Protein AF-A0AAU6B8N1-F1 (afdb_monomer)

Structure (mmCIF, N/CA/C/O backbone):
data_AF-A0AAU6B8N1-F1
#
_entry.id   AF-A0AAU6B8N1-F1
#
loop_
_atom_site.group_PDB
_atom_site.id
_atom_site.type_symbol
_atom_site.label_atom_id
_atom_site.label_alt_id
_atom_site.label_comp_id
_atom_site.label_asym_id
_atom_site.label_entity_id
_atom_site.label_seq_id
_atom_site.pdbx_PDB_ins_code
_atom_site.Cartn_x
_atom_site.Cartn_y
_atom_site.Cartn_z
_atom_site.occupancy
_atom_site.B_iso_or_equiv
_atom_site.auth_seq_id
_atom_site.auth_comp_id
_atom_site.auth_asym_id
_atom_site.auth_atom_id
_atom_site.pdbx_PDB_model_num
ATOM 1 N N . MET A 1 1 ? -21.929 4.051 17.909 1.00 60.50 1 MET A N 1
ATOM 2 C CA . MET A 1 1 ? -20.604 3.424 17.719 1.00 60.50 1 MET A CA 1
ATOM 3 C C . MET A 1 1 ? -20.004 4.017 16.457 1.00 60.50 1 MET A C 1
ATOM 5 O O . MET A 1 1 ? -20.783 4.243 15.536 1.00 60.50 1 MET A O 1
ATOM 9 N N . PRO A 1 2 ? -18.707 4.354 16.423 1.00 71.06 2 PRO A N 1
ATOM 10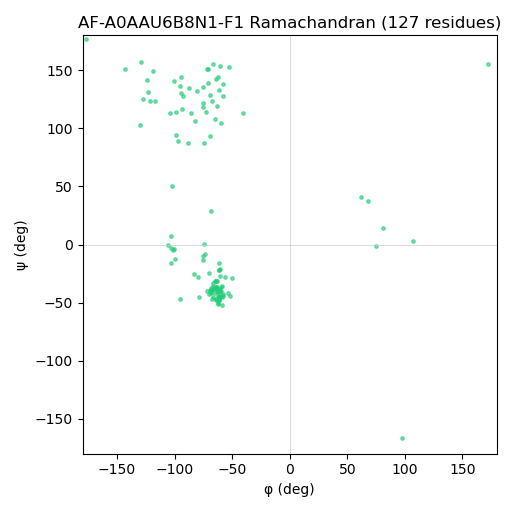 C CA . PRO A 1 2 ? -18.080 4.867 15.209 1.00 71.06 2 PRO A CA 1
ATOM 11 C C . PRO A 1 2 ? -18.133 3.824 14.084 1.00 71.06 2 PRO A C 1
ATOM 13 O O . PRO A 1 2 ? -18.028 2.627 14.347 1.00 71.06 2 PRO A O 1
ATOM 16 N N . ASP A 1 3 ? -18.318 4.285 12.848 1.00 82.25 3 ASP A N 1
ATOM 17 C CA . ASP A 1 3 ? -18.249 3.433 11.661 1.00 82.25 3 ASP A CA 1
ATOM 18 C C . ASP A 1 3 ? -16.781 3.103 11.350 1.00 82.25 3 ASP A C 1
ATOM 20 O O . ASP A 1 3 ? -15.973 4.001 11.116 1.00 82.25 3 ASP A O 1
ATOM 24 N N . LEU A 1 4 ? -16.449 1.812 11.398 1.00 86.75 4 LEU A N 1
ATOM 25 C CA . LEU A 1 4 ? -15.115 1.255 11.135 1.00 86.75 4 LEU A CA 1
ATOM 26 C C . LEU A 1 4 ? -14.992 0.660 9.726 1.00 86.75 4 LEU A C 1
ATOM 28 O O . LEU A 1 4 ? -13.923 0.186 9.340 1.00 86.75 4 LEU A O 1
ATOM 32 N N . THR A 1 5 ? -16.082 0.649 8.957 1.00 88.62 5 THR A N 1
ATOM 33 C CA . THR A 1 5 ? -16.152 0.015 7.636 1.00 88.62 5 THR A CA 1
ATOM 34 C C . THR A 1 5 ? -15.026 0.445 6.683 1.00 88.62 5 THR A C 1
ATOM 36 O O . THR A 1 5 ? -14.445 -0.439 6.045 1.00 88.62 5 THR A O 1
ATOM 39 N N . PRO A 1 6 ? -14.656 1.740 6.562 1.00 89.88 6 PRO A N 1
ATOM 40 C CA . PRO A 1 6 ? -13.590 2.126 5.640 1.00 89.88 6 PRO A CA 1
ATOM 41 C C . PRO A 1 6 ? -12.211 1.621 6.088 1.00 89.88 6 PRO A C 1
ATOM 43 O O . PRO A 1 6 ? -11.445 1.137 5.25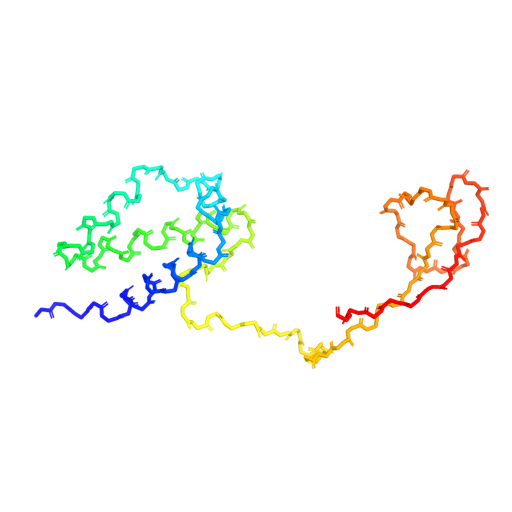5 1.00 89.88 6 PRO A O 1
ATOM 46 N N . GLN A 1 7 ? -11.903 1.653 7.386 1.00 93.00 7 GLN A N 1
ATOM 47 C CA . GLN A 1 7 ? -10.632 1.154 7.914 1.00 93.00 7 GLN A CA 1
ATOM 48 C C . GLN A 1 7 ? -10.533 -0.369 7.793 1.00 93.00 7 GLN A C 1
ATOM 50 O O . GLN A 1 7 ? -9.502 -0.885 7.377 1.00 93.00 7 GLN A O 1
ATOM 55 N N . LEU A 1 8 ? -11.612 -1.101 8.088 1.00 92.44 8 LEU A N 1
ATOM 56 C CA . LEU A 1 8 ? -11.630 -2.561 7.957 1.00 92.44 8 LEU A CA 1
ATOM 57 C C . LEU A 1 8 ? -11.454 -3.018 6.506 1.00 92.44 8 LEU A C 1
ATOM 59 O O . LEU A 1 8 ? -10.840 -4.054 6.261 1.00 92.44 8 LEU A O 1
ATOM 63 N N . ARG A 1 9 ? -11.931 -2.230 5.534 1.00 94.00 9 ARG A N 1
ATOM 64 C CA . ARG A 1 9 ? -11.666 -2.496 4.117 1.00 94.00 9 ARG A CA 1
ATOM 65 C C . ARG A 1 9 ? -10.171 -2.390 3.796 1.00 94.00 9 ARG A C 1
ATOM 67 O O . ARG A 1 9 ? -9.640 -3.298 3.167 1.00 94.00 9 ARG A O 1
ATOM 74 N N . ARG A 1 10 ? -9.499 -1.332 4.266 1.00 95.38 10 ARG A N 1
ATOM 75 C CA . ARG A 1 10 ? -8.042 -1.145 4.113 1.00 95.38 10 ARG A CA 1
ATOM 76 C C . ARG A 1 10 ? -7.246 -2.267 4.783 1.00 95.38 10 ARG A C 1
ATOM 78 O O . ARG A 1 10 ? -6.328 -2.814 4.183 1.00 95.38 10 ARG A O 1
ATOM 85 N N . VAL A 1 11 ? -7.649 -2.672 5.991 1.00 95.75 11 VAL A N 1
ATOM 86 C CA . VAL A 1 11 ? -7.063 -3.830 6.690 1.00 95.75 11 VAL A CA 1
ATOM 87 C C . VAL A 1 11 ? -7.193 -5.099 5.849 1.00 95.75 11 VAL A C 1
ATOM 89 O O . VAL A 1 11 ? -6.225 -5.839 5.723 1.00 95.75 11 VAL A O 1
ATOM 92 N N . GLY A 1 12 ? -8.356 -5.341 5.237 1.00 94.38 12 GLY A N 1
ATOM 93 C CA . GLY A 1 12 ? -8.556 -6.493 4.358 1.00 94.38 12 GLY A CA 1
ATOM 94 C C . GLY A 1 12 ? -7.582 -6.525 3.175 1.00 94.38 12 GLY A C 1
ATOM 95 O O . GLY A 1 12 ? -7.019 -7.577 2.883 1.00 94.38 12 GLY A O 1
ATOM 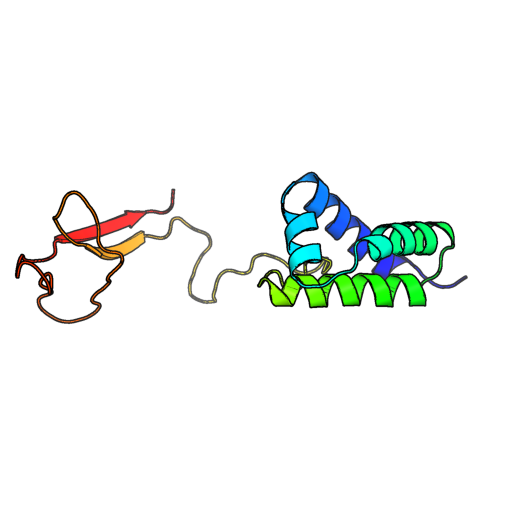96 N N . VAL A 1 13 ? -7.339 -5.375 2.539 1.00 94.38 13 VAL A N 1
ATOM 97 C CA . VAL A 1 13 ? -6.368 -5.241 1.435 1.00 94.38 13 VAL A CA 1
ATOM 98 C C . VAL A 1 13 ? -4.950 -5.524 1.918 1.00 94.38 13 VAL A C 1
ATOM 100 O O . VAL A 1 13 ? -4.251 -6.335 1.316 1.00 94.38 13 VAL A O 1
ATOM 103 N N . LEU A 1 14 ? -4.554 -4.923 3.042 1.00 95.06 14 LEU A N 1
ATOM 104 C CA . LEU A 1 14 ? -3.245 -5.148 3.650 1.00 95.06 14 LEU A CA 1
ATOM 105 C C . LEU A 1 14 ? -3.027 -6.629 3.994 1.00 95.06 14 LEU A C 1
ATOM 107 O O . LEU A 1 14 ? -1.974 -7.181 3.690 1.00 95.06 14 LEU A O 1
ATOM 111 N N . CYS A 1 15 ? -4.023 -7.292 4.590 1.00 95.50 15 CYS A N 1
ATOM 112 C CA . CYS A 1 15 ? -3.952 -8.719 4.904 1.00 95.50 15 CYS A CA 1
ATOM 113 C C . CYS A 1 15 ? -3.780 -9.577 3.646 1.00 95.50 15 CYS A C 1
ATOM 115 O O . CYS A 1 15 ? -2.928 -10.460 3.642 1.00 95.50 15 CYS A O 1
ATOM 117 N N . ALA A 1 16 ? -4.540 -9.299 2.582 1.00 92.56 16 ALA A N 1
ATOM 118 C CA . ALA A 1 16 ? -4.399 -10.009 1.312 1.00 92.56 16 ALA A CA 1
ATOM 119 C C . ALA A 1 16 ? -3.006 -9.800 0.692 1.00 92.56 16 ALA A C 1
ATOM 121 O O . ALA A 1 16 ? -2.393 -10.755 0.217 1.00 92.56 16 ALA A O 1
ATOM 122 N N . GLY A 1 17 ? -2.477 -8.572 0.751 1.00 91.88 17 GLY A N 1
ATOM 123 C CA . GLY A 1 17 ? -1.120 -8.253 0.308 1.00 91.88 17 GLY A CA 1
ATOM 124 C C . GLY A 1 17 ? -0.067 -9.068 1.058 1.00 91.88 17 GLY A C 1
ATOM 125 O O . GLY A 1 17 ? 0.728 -9.761 0.429 1.00 91.88 17 GLY A O 1
ATOM 126 N N . LEU A 1 18 ? -0.122 -9.053 2.394 1.00 93.81 18 LEU A N 1
ATOM 127 C CA . LEU A 1 18 ? 0.810 -9.783 3.264 1.00 93.81 18 LEU A CA 1
ATOM 128 C C . LEU A 1 18 ? 0.728 -11.308 3.095 1.00 93.81 18 LEU A C 1
ATOM 130 O O . LEU A 1 18 ? 1.728 -11.995 3.284 1.00 93.81 18 LEU A O 1
ATOM 134 N N . GLU A 1 19 ? -0.447 -11.846 2.764 1.00 93.19 19 GLU A N 1
ATOM 135 C CA . GLU A 1 19 ? -0.619 -13.269 2.452 1.00 93.19 19 GLU A CA 1
ATOM 136 C C . GLU A 1 19 ? -0.004 -13.631 1.091 1.00 93.19 19 GLU A C 1
ATOM 138 O O . GLU A 1 19 ? 0.616 -14.685 0.950 1.00 93.19 19 GLU A O 1
ATOM 143 N N . SER A 1 20 ? -0.160 -12.757 0.093 1.00 89.69 20 SER A N 1
ATOM 144 C CA . SER A 1 20 ? 0.311 -12.997 -1.277 1.00 89.69 20 SER A CA 1
ATOM 145 C C . SER A 1 20 ? 1.807 -12.746 -1.487 1.00 89.69 20 SER A C 1
ATOM 147 O O . SER A 1 20 ? 2.409 -13.370 -2.361 1.00 89.69 20 SER A O 1
ATOM 149 N N . ASP A 1 21 ? 2.405 -11.857 -0.691 1.00 91.12 21 ASP A N 1
ATOM 150 C CA . ASP A 1 21 ? 3.799 -11.441 -0.813 1.00 91.12 21 ASP A CA 1
ATOM 151 C C . ASP A 1 21 ? 4.522 -11.517 0.546 1.00 91.12 21 ASP A C 1
ATOM 153 O O . ASP A 1 21 ? 4.384 -10.622 1.388 1.00 91.12 21 ASP A O 1
ATOM 157 N N . PRO A 1 22 ? 5.351 -12.558 0.760 1.00 86.38 22 PRO A N 1
ATOM 158 C CA . PRO A 1 22 ? 6.162 -12.702 1.967 1.00 86.38 22 PRO A CA 1
ATOM 159 C C . PRO A 1 22 ? 7.171 -11.562 2.193 1.00 86.38 22 PRO A C 1
ATOM 161 O O . PRO A 1 22 ? 7.634 -11.384 3.321 1.00 86.38 22 PRO A O 1
ATOM 164 N N . GLY A 1 23 ? 7.542 -10.819 1.143 1.00 93.81 23 GLY A N 1
ATOM 165 C CA . GLY A 1 23 ? 8.488 -9.703 1.198 1.00 93.81 23 GLY A CA 1
ATOM 166 C C . GLY A 1 23 ? 7.853 -8.381 1.624 1.00 93.81 23 GLY A C 1
ATOM 167 O O . GLY A 1 23 ? 8.529 -7.558 2.238 1.00 93.81 23 GLY A O 1
ATOM 168 N N . LEU A 1 24 ? 6.547 -8.202 1.399 1.00 93.56 24 LEU A N 1
ATOM 169 C CA . LEU A 1 24 ? 5.844 -6.935 1.623 1.00 93.56 24 LEU A CA 1
ATOM 170 C C . LEU A 1 24 ? 6.044 -6.377 3.036 1.00 93.56 24 LEU A C 1
ATOM 172 O O . LEU A 1 24 ? 6.274 -5.184 3.216 1.00 93.56 24 LEU A O 1
ATOM 176 N N . ARG A 1 25 ? 5.996 -7.241 4.056 1.00 95.69 25 ARG A N 1
ATOM 177 C CA . ARG A 1 25 ? 6.236 -6.817 5.441 1.00 95.69 25 ARG A CA 1
ATOM 178 C C . ARG A 1 25 ? 7.632 -6.225 5.624 1.00 95.69 25 ARG A C 1
ATOM 180 O O . ARG A 1 25 ? 7.773 -5.207 6.293 1.00 95.69 25 ARG A O 1
ATOM 187 N N . ALA A 1 26 ? 8.644 -6.888 5.068 1.00 95.19 26 ALA A N 1
ATOM 188 C CA . ALA A 1 26 ? 10.028 -6.455 5.187 1.00 95.19 26 ALA A CA 1
ATOM 189 C C . ALA A 1 26 ? 10.258 -5.135 4.442 1.00 95.19 26 ALA A C 1
ATOM 191 O O . ALA A 1 26 ? 10.985 -4.290 4.950 1.00 95.19 26 ALA A O 1
ATOM 192 N N . GLU A 1 27 ? 9.600 -4.928 3.299 1.00 95.56 27 GLU A N 1
ATOM 193 C CA . GLU A 1 27 ? 9.670 -3.664 2.554 1.00 95.56 27 GLU A CA 1
ATOM 194 C C . GLU A 1 27 ? 8.994 -2.506 3.297 1.00 95.56 27 GLU A C 1
ATOM 196 O O . GLU A 1 27 ? 9.545 -1.415 3.386 1.00 95.56 27 GLU A O 1
ATOM 201 N N . ILE A 1 28 ? 7.836 -2.738 3.919 1.00 96.44 28 ILE A N 1
ATOM 202 C CA . ILE A 1 28 ? 7.176 -1.721 4.753 1.00 96.44 28 ILE A CA 1
ATOM 203 C C . ILE A 1 28 ? 8.049 -1.363 5.972 1.00 96.44 28 ILE A C 1
ATOM 205 O O . ILE A 1 28 ? 8.167 -0.196 6.346 1.00 96.44 28 ILE A O 1
ATOM 209 N N . GLU A 1 29 ? 8.699 -2.352 6.593 1.00 96.75 29 GLU A N 1
ATOM 210 C CA . GLU A 1 29 ? 9.641 -2.116 7.695 1.00 96.75 29 GLU A CA 1
ATOM 211 C C . GLU A 1 29 ? 10.925 -1.402 7.222 1.00 96.75 29 GLU A C 1
ATOM 213 O O . GLU A 1 29 ? 11.427 -0.524 7.927 1.00 96.75 29 GLU A O 1
ATOM 218 N N . SER A 1 30 ? 11.443 -1.727 6.029 1.00 96.00 30 SER A N 1
ATOM 219 C CA . SER A 1 30 ? 12.626 -1.074 5.443 1.00 96.00 30 SER A CA 1
ATOM 220 C C . SER A 1 30 ? 12.359 0.396 5.102 1.00 96.00 30 SER A C 1
ATOM 222 O O . SER A 1 30 ? 13.238 1.236 5.298 1.00 96.00 30 SER A O 1
ATOM 224 N N . GLY A 1 31 ? 11.123 0.710 4.704 1.00 94.31 31 GLY A N 1
ATOM 225 C CA . GLY A 1 31 ? 10.612 2.065 4.496 1.00 94.31 31 GLY A CA 1
ATOM 226 C C . GLY A 1 31 ? 10.325 2.852 5.779 1.00 94.31 31 GLY A C 1
ATOM 227 O O . GLY A 1 31 ? 9.921 4.008 5.717 1.00 94.31 31 GLY A O 1
ATOM 228 N N . GLY A 1 32 ? 10.557 2.263 6.958 1.00 94.94 32 GLY A N 1
ATOM 229 C CA . GLY A 1 32 ? 10.539 2.977 8.236 1.00 94.94 32 GLY A CA 1
ATOM 230 C C . GLY A 1 32 ? 9.331 2.704 9.130 1.00 94.94 32 GLY A C 1
ATOM 231 O O . GLY A 1 32 ? 9.262 3.268 10.228 1.00 94.94 32 GLY A O 1
ATOM 232 N N . PHE A 1 33 ? 8.409 1.813 8.744 1.00 97.12 33 PHE A N 1
ATOM 233 C CA . PHE A 1 33 ? 7.346 1.397 9.656 1.00 97.12 33 PHE A CA 1
ATOM 234 C C . PHE A 1 33 ? 7.938 0.581 10.818 1.00 97.12 33 PHE A C 1
ATOM 236 O O . PHE A 1 33 ? 8.611 -0.432 10.602 1.00 97.12 33 PHE A O 1
ATOM 243 N N . PRO A 1 34 ? 7.718 0.976 12.083 1.00 93.94 34 PRO A N 1
ATOM 244 C CA . PRO A 1 34 ? 8.378 0.323 13.202 1.00 93.94 34 PRO A CA 1
ATOM 245 C C . PRO A 1 34 ? 7.816 -1.086 13.419 1.00 93.94 34 PRO A C 1
ATOM 247 O O . PRO A 1 34 ? 6.605 -1.276 13.463 1.00 93.94 34 PRO A O 1
ATOM 250 N N . GLY A 1 35 ? 8.676 -2.068 13.711 1.00 90.94 35 GLY A N 1
ATOM 251 C CA . GLY A 1 35 ? 8.236 -3.452 13.961 1.00 90.94 35 GLY A CA 1
ATOM 252 C C . GLY A 1 35 ? 7.188 -3.607 15.081 1.00 90.94 35 GLY A C 1
ATOM 253 O O . GLY A 1 35 ? 6.346 -4.504 15.023 1.00 90.94 35 GLY A O 1
ATOM 254 N N . ARG A 1 36 ? 7.173 -2.706 16.080 1.00 93.50 36 ARG A N 1
ATOM 255 C CA . ARG A 1 36 ? 6.119 -2.657 17.119 1.00 93.50 36 ARG A CA 1
ATOM 256 C C . ARG A 1 36 ? 4.757 -2.180 16.591 1.00 93.50 36 ARG A C 1
ATOM 258 O O . ARG A 1 36 ? 3.733 -2.558 17.150 1.00 93.50 36 ARG A O 1
ATOM 265 N N . GLY A 1 37 ? 4.743 -1.413 15.500 1.00 95.62 37 GLY A N 1
ATOM 266 C CA . GLY A 1 37 ? 3.540 -0.856 14.881 1.00 95.62 37 GLY A CA 1
ATOM 267 C C . GLY A 1 37 ? 2.562 -1.933 14.410 1.00 95.62 37 GLY A C 1
ATOM 268 O O . GLY A 1 37 ? 1.355 -1.728 14.440 1.00 95.62 37 GLY A O 1
ATOM 269 N N . TRP A 1 38 ? 3.049 -3.132 14.077 1.00 96.38 38 TRP A N 1
ATOM 270 C CA . TRP A 1 38 ? 2.192 -4.275 13.746 1.00 96.38 38 TRP A CA 1
ATOM 271 C C . TRP A 1 38 ? 1.376 -4.784 14.939 1.00 96.38 38 TRP A C 1
ATOM 273 O O . TRP A 1 38 ? 0.220 -5.178 14.780 1.00 96.38 38 TRP A O 1
ATOM 283 N N . ALA A 1 39 ? 1.968 -4.786 16.138 1.00 96.88 39 ALA A N 1
ATOM 284 C CA . ALA A 1 39 ? 1.254 -5.153 17.358 1.00 96.88 39 ALA A CA 1
ATOM 285 C C . ALA A 1 39 ? 0.230 -4.069 17.723 1.00 96.88 39 ALA A C 1
ATOM 287 O O . ALA A 1 39 ? -0.921 -4.392 18.010 1.00 96.88 39 ALA A O 1
ATOM 288 N N . GLU A 1 40 ? 0.624 -2.797 17.600 1.00 97.19 40 GLU A N 1
ATOM 289 C CA . GLU A 1 40 ? -0.253 -1.637 17.801 1.00 97.19 40 GLU A CA 1
ATOM 290 C C . GLU A 1 40 ? -1.450 -1.658 16.830 1.00 97.19 40 GLU A C 1
ATOM 292 O O . GLU A 1 40 ? -2.584 -1.414 17.241 1.00 97.19 40 GLU A O 1
ATOM 297 N N . LEU A 1 41 ? -1.237 -2.052 15.568 1.00 96.56 41 LEU A N 1
ATOM 298 C CA . LEU A 1 41 ? -2.300 -2.246 14.576 1.00 96.56 41 LEU A CA 1
ATOM 299 C C . LEU A 1 41 ? -3.287 -3.331 15.018 1.00 96.56 41 LEU A C 1
ATOM 301 O O . LEU A 1 41 ? -4.501 -3.122 14.993 1.00 96.56 41 LEU A O 1
ATOM 305 N N . ALA A 1 42 ? -2.781 -4.481 15.466 1.00 96.31 42 ALA A N 1
ATOM 306 C CA . ALA A 1 42 ? -3.621 -5.570 15.952 1.00 96.31 42 ALA A CA 1
ATOM 307 C C . ALA A 1 42 ? -4.410 -5.187 17.219 1.00 96.31 42 ALA A C 1
ATOM 309 O O . ALA A 1 42 ? -5.553 -5.624 17.384 1.00 96.31 42 ALA A O 1
ATOM 310 N N . ASP A 1 43 ? -3.818 -4.393 18.115 1.00 97.06 43 ASP A N 1
ATOM 311 C CA . ASP A 1 43 ? -4.494 -3.856 19.299 1.00 97.06 43 ASP A CA 1
ATOM 312 C C . ASP A 1 43 ? -5.595 -2.858 18.909 1.00 97.06 43 ASP A C 1
ATOM 314 O O . ASP A 1 43 ? -6.720 -2.980 19.396 1.00 97.06 43 ASP A O 1
ATOM 318 N N . ALA A 1 44 ? -5.325 -1.932 17.983 1.00 95.00 44 ALA A N 1
ATOM 319 C CA . ALA A 1 44 ? -6.303 -0.955 17.499 1.00 95.00 44 ALA A CA 1
ATOM 320 C C . ALA A 1 44 ? -7.518 -1.616 16.823 1.00 95.00 44 ALA A C 1
ATOM 322 O O . ALA A 1 44 ? -8.657 -1.194 17.048 1.00 95.00 44 ALA A O 1
ATOM 323 N N . ILE A 1 45 ? -7.299 -2.692 16.054 1.00 94.06 45 ILE A N 1
ATOM 324 C CA . ILE A 1 45 ? -8.378 -3.504 15.466 1.00 94.06 45 ILE A CA 1
ATOM 325 C C . ILE A 1 45 ? -9.236 -4.132 16.572 1.00 94.06 45 ILE A C 1
ATOM 327 O O . ILE A 1 45 ? -10.460 -3.995 16.554 1.00 94.06 45 ILE A O 1
ATOM 331 N N . ARG A 1 46 ? -8.610 -4.789 17.559 1.00 94.81 46 ARG A N 1
ATOM 332 C CA . ARG A 1 46 ? -9.318 -5.443 18.676 1.00 94.81 46 ARG A CA 1
ATOM 333 C C . ARG A 1 46 ? -10.085 -4.453 19.549 1.00 94.81 46 ARG A C 1
ATOM 335 O O . ARG A 1 46 ? -11.175 -4.770 20.015 1.00 94.81 46 ARG A O 1
ATOM 342 N N . ALA A 1 47 ? -9.525 -3.267 19.759 1.00 93.75 47 ALA A N 1
ATOM 343 C CA . ALA A 1 47 ? -10.143 -2.200 20.534 1.00 93.75 47 ALA A CA 1
ATOM 344 C C . ALA A 1 47 ? -11.271 -1.476 19.778 1.00 93.75 47 ALA A C 1
ATOM 346 O O . ALA A 1 47 ? -12.021 -0.719 20.394 1.00 93.75 47 ALA A O 1
ATOM 347 N N . GLY A 1 48 ? -11.400 -1.681 18.460 1.00 93.06 48 GLY A N 1
ATOM 348 C CA . GLY A 1 48 ? -12.347 -0.939 17.629 1.00 93.06 48 GLY A CA 1
ATOM 349 C C . GLY A 1 48 ? -12.052 0.562 17.629 1.00 93.06 48 GLY A C 1
ATOM 350 O O . GLY A 1 48 ? -12.977 1.366 17.739 1.00 93.06 48 GLY A O 1
ATOM 351 N N . ALA A 1 49 ? -10.769 0.927 17.560 1.00 93.31 49 ALA A N 1
ATOM 352 C CA . ALA A 1 49 ? -10.262 2.286 17.725 1.00 93.31 49 ALA A CA 1
ATOM 353 C C . ALA A 1 49 ? -10.040 2.952 16.345 1.00 93.31 49 ALA A C 1
ATOM 355 O O . ALA A 1 49 ? -8.969 2.814 15.753 1.00 93.31 49 ALA A O 1
ATOM 356 N N . PRO A 1 50 ? -11.051 3.632 15.761 1.00 90.81 50 PRO A N 1
ATOM 357 C CA . PRO A 1 50 ? -11.042 4.034 14.348 1.00 90.81 50 PRO A CA 1
ATOM 358 C C . PRO A 1 50 ? -9.957 5.053 13.993 1.00 90.81 50 PRO A C 1
ATOM 360 O O . PRO A 1 50 ? -9.495 5.072 12.854 1.00 90.81 50 PRO A O 1
ATOM 363 N N . ARG A 1 51 ? -9.589 5.933 14.932 1.00 92.81 51 ARG A N 1
ATOM 364 C CA . ARG A 1 51 ? -8.619 7.009 14.688 1.00 92.81 51 ARG A CA 1
ATOM 365 C C . ARG A 1 51 ? -7.202 6.465 14.720 1.00 92.81 51 ARG A C 1
ATOM 367 O O . ARG A 1 51 ? -6.417 6.753 13.827 1.00 92.81 51 ARG A O 1
ATOM 374 N N . GLU A 1 52 ? -6.920 5.648 15.721 1.00 95.44 52 GLU A N 1
ATOM 375 C CA . GLU A 1 52 ? -5.666 4.932 15.898 1.00 95.44 52 GLU A CA 1
ATOM 376 C C . GLU A 1 52 ? -5.434 3.980 14.724 1.00 95.44 52 GLU A C 1
ATOM 378 O O . GLU A 1 52 ? -4.360 3.980 14.130 1.00 95.44 52 GLU A O 1
ATOM 383 N N . LEU A 1 53 ? -6.471 3.238 14.324 1.00 95.19 53 LEU A N 1
ATOM 384 C CA . LEU A 1 53 ? -6.409 2.351 13.170 1.00 95.19 53 LEU A CA 1
ATOM 385 C C . LEU A 1 53 ? -6.134 3.116 11.869 1.00 95.19 53 LEU A C 1
ATOM 387 O O . LEU A 1 53 ? -5.294 2.687 11.087 1.00 95.19 53 LEU A O 1
ATOM 391 N N . ALA A 1 54 ? -6.807 4.249 11.637 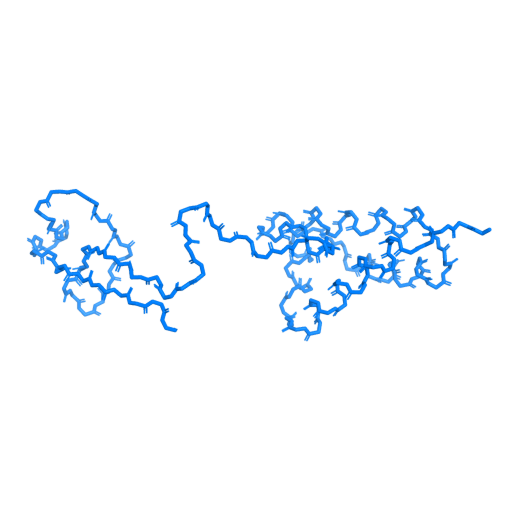1.00 94.88 54 ALA A N 1
ATOM 392 C CA . ALA A 1 54 ? -6.548 5.076 10.459 1.00 94.88 54 ALA A CA 1
ATOM 393 C C . ALA A 1 54 ? -5.103 5.600 10.437 1.00 94.88 54 ALA A C 1
ATOM 395 O O . ALA A 1 54 ? -4.424 5.430 9.433 1.00 94.88 54 ALA A O 1
ATOM 396 N N . ALA A 1 55 ? -4.614 6.141 11.558 1.00 96.44 55 ALA A N 1
ATOM 397 C CA . ALA A 1 55 ? -3.253 6.665 11.657 1.00 96.44 55 ALA A CA 1
ATOM 398 C C . ALA A 1 55 ? -2.183 5.589 11.402 1.00 96.44 55 ALA A C 1
ATOM 400 O O . ALA A 1 55 ? -1.183 5.856 10.743 1.00 96.44 55 ALA A O 1
ATOM 401 N N . LEU A 1 56 ? -2.397 4.364 11.891 1.00 97.69 56 LEU A N 1
ATOM 402 C CA . LEU A 1 56 ? -1.477 3.250 11.653 1.00 97.69 56 LEU A CA 1
ATOM 403 C C . LEU A 1 56 ? -1.493 2.784 10.194 1.00 97.69 56 LEU A C 1
ATOM 405 O O . LEU A 1 56 ? -0.438 2.479 9.651 1.00 97.69 56 LEU A O 1
ATOM 409 N N . LEU A 1 57 ? -2.663 2.747 9.553 1.00 96.69 57 LEU A N 1
ATOM 410 C CA . LEU A 1 57 ? -2.769 2.417 8.129 1.00 96.69 57 LEU A CA 1
ATOM 411 C C . LEU A 1 57 ? -2.123 3.494 7.246 1.00 96.69 57 LEU A C 1
ATOM 413 O O . LEU A 1 57 ? -1.457 3.154 6.275 1.00 96.69 57 LEU A O 1
ATOM 417 N N . ASP A 1 58 ? -2.271 4.771 7.602 1.00 96.06 58 ASP A N 1
ATOM 418 C CA . ASP A 1 58 ? -1.621 5.878 6.892 1.00 96.06 58 ASP A CA 1
ATOM 419 C C . ASP A 1 58 ? -0.093 5.805 7.034 1.00 96.06 58 ASP A C 1
ATOM 421 O O . ASP A 1 58 ? 0.618 5.947 6.045 1.00 96.06 58 ASP A O 1
ATOM 425 N N . ALA A 1 59 ? 0.416 5.485 8.229 1.00 97.12 59 ALA A N 1
ATOM 426 C CA . ALA A 1 59 ? 1.848 5.277 8.450 1.00 97.12 59 ALA A CA 1
ATOM 427 C C . ALA A 1 59 ? 2.408 4.070 7.671 1.00 97.12 59 ALA A C 1
ATOM 429 O O . ALA A 1 59 ? 3.572 4.074 7.277 1.00 97.12 59 ALA A O 1
ATOM 430 N N . ILE A 1 60 ? 1.594 3.031 7.447 1.00 97.12 60 ILE A N 1
ATOM 431 C CA . ILE A 1 60 ? 1.962 1.899 6.585 1.00 97.12 60 ILE A CA 1
ATOM 432 C C . ILE A 1 60 ? 2.058 2.342 5.125 1.00 97.12 60 ILE A C 1
ATOM 434 O O . ILE A 1 60 ? 3.033 1.995 4.466 1.00 97.12 60 ILE A O 1
ATOM 438 N N . ASP A 1 61 ? 1.074 3.093 4.621 1.00 95.81 61 ASP A N 1
ATOM 439 C CA . ASP A 1 61 ? 1.105 3.600 3.244 1.00 95.81 61 ASP A CA 1
ATOM 440 C C . ASP A 1 61 ? 2.279 4.565 3.021 1.00 95.81 61 ASP A C 1
ATOM 442 O O . ASP A 1 61 ? 2.918 4.500 1.975 1.00 95.81 61 ASP A O 1
ATOM 446 N N . GLU A 1 62 ? 2.600 5.412 4.004 1.00 95.31 62 GLU A N 1
ATOM 447 C CA . GLU A 1 62 ? 3.764 6.305 3.967 1.00 95.31 62 GLU A CA 1
ATOM 448 C C . GLU A 1 62 ? 5.076 5.511 3.890 1.00 95.31 62 GLU A C 1
ATOM 450 O O . GLU A 1 62 ? 5.868 5.716 2.973 1.00 95.31 62 GLU A O 1
ATOM 455 N N . ALA A 1 63 ? 5.278 4.539 4.784 1.00 95.94 63 ALA A N 1
ATOM 456 C CA . ALA A 1 63 ? 6.479 3.705 4.770 1.00 95.94 63 ALA A CA 1
ATOM 457 C C . ALA A 1 63 ? 6.592 2.850 3.497 1.00 95.94 63 ALA A C 1
ATOM 459 O O . ALA A 1 63 ? 7.680 2.659 2.960 1.00 95.94 63 ALA A O 1
ATOM 460 N N . ALA A 1 64 ? 5.474 2.344 2.978 1.00 93.06 64 ALA A N 1
ATOM 461 C CA . ALA A 1 64 ? 5.461 1.640 1.702 1.00 93.06 64 ALA A CA 1
ATOM 462 C C . ALA A 1 64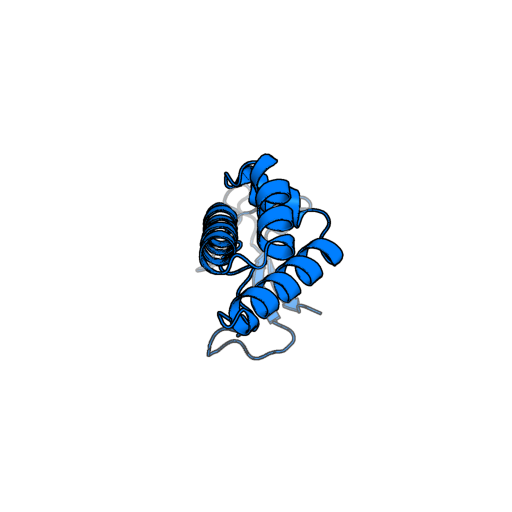 ? 5.817 2.578 0.532 1.00 93.06 64 ALA A C 1
ATOM 464 O O . ALA A 1 64 ? 6.537 2.180 -0.381 1.00 93.06 64 ALA A O 1
ATOM 465 N N . GLY A 1 65 ? 5.371 3.836 0.570 1.00 90.69 65 GLY A N 1
ATOM 466 C CA . GLY A 1 65 ? 5.724 4.852 -0.423 1.00 90.69 65 GLY A CA 1
ATOM 467 C C . GLY A 1 65 ? 7.230 5.112 -0.515 1.00 90.69 65 GLY A C 1
ATOM 468 O O . GLY A 1 65 ? 7.767 5.215 -1.619 1.00 90.69 65 GLY A O 1
ATOM 469 N N . GLU A 1 66 ? 7.949 5.080 0.611 1.00 93.31 66 GLU A N 1
ATOM 470 C CA . GLU A 1 66 ? 9.417 5.223 0.640 1.00 93.31 66 GLU A CA 1
ATOM 471 C C . GLU A 1 66 ? 10.158 4.116 -0.135 1.00 93.31 66 GLU A C 1
ATOM 473 O O . GLU A 1 66 ? 11.287 4.316 -0.589 1.00 93.31 66 GLU A O 1
ATOM 478 N N . THR A 1 67 ? 9.521 2.959 -0.350 1.00 88.69 67 THR A N 1
ATOM 479 C CA . THR A 1 67 ? 10.056 1.853 -1.167 1.00 88.69 67 THR A CA 1
ATOM 480 C C . THR A 1 67 ? 9.413 1.757 -2.557 1.00 88.69 67 THR A C 1
ATOM 482 O O . THR A 1 67 ? 9.697 0.831 -3.318 1.00 88.69 67 THR A O 1
ATOM 485 N N . GLY A 1 68 ? 8.582 2.735 -2.937 1.00 87.31 68 GLY A N 1
ATOM 486 C CA . GLY A 1 68 ? 7.871 2.775 -4.220 1.00 87.31 68 GLY A CA 1
ATOM 487 C C . GLY A 1 68 ? 6.594 1.927 -4.259 1.00 87.31 68 GLY A C 1
ATOM 488 O O . GLY A 1 68 ? 6.055 1.658 -5.337 1.00 87.31 68 GLY A O 1
ATOM 489 N N . LEU A 1 69 ? 6.099 1.497 -3.099 1.00 86.62 69 LEU A N 1
ATOM 490 C CA . LEU A 1 69 ? 4.880 0.713 -2.921 1.00 86.62 69 LEU A CA 1
ATOM 491 C C . LEU A 1 69 ? 3.724 1.600 -2.423 1.00 86.62 69 LEU A C 1
ATOM 493 O O . LEU A 1 69 ? 3.044 1.266 -1.461 1.00 86.62 69 LEU A O 1
ATOM 497 N N . ASP A 1 70 ? 3.468 2.733 -3.077 1.00 84.06 70 ASP A N 1
ATOM 498 C CA . ASP A 1 70 ? 2.404 3.656 -2.657 1.00 84.06 70 ASP A CA 1
ATOM 499 C C . ASP A 1 70 ? 1.015 2.994 -2.612 1.00 84.06 70 ASP A C 1
ATOM 501 O O . ASP A 1 70 ? 0.619 2.278 -3.539 1.00 84.06 70 ASP A O 1
ATOM 505 N N . GLY A 1 71 ? 0.239 3.293 -1.565 1.00 84.81 71 GLY A N 1
ATOM 506 C CA . GLY A 1 71 ? -1.172 2.904 -1.456 1.00 84.81 71 GLY A CA 1
ATOM 507 C C . GLY A 1 71 ? -1.403 1.397 -1.308 1.00 84.81 71 GLY A C 1
ATOM 508 O O . GLY A 1 71 ? -2.353 0.861 -1.881 1.00 84.81 71 GLY A O 1
ATOM 509 N N . VAL A 1 72 ? -0.543 0.695 -0.566 1.00 90.44 72 VAL A N 1
ATOM 510 C CA . VAL A 1 72 ? -0.685 -0.742 -0.253 1.00 90.44 72 VAL A CA 1
ATOM 511 C C . VAL A 1 72 ? -1.952 -1.079 0.526 1.00 90.44 72 VAL A C 1
ATOM 513 O O . VAL A 1 72 ? -2.391 -2.226 0.485 1.00 90.44 72 VAL A O 1
ATOM 516 N N . THR A 1 73 ? -2.560 -0.113 1.218 1.00 92.94 73 THR A N 1
ATOM 517 C CA . THR A 1 73 ? -3.835 -0.321 1.915 1.00 92.94 73 THR A CA 1
ATOM 518 C C . THR A 1 73 ? -5.044 0.237 1.161 1.00 92.94 73 THR A C 1
ATOM 520 O O . THR A 1 73 ? -6.175 0.023 1.603 1.00 92.94 73 THR A O 1
ATOM 523 N N . ASP A 1 74 ? -4.854 0.929 0.030 1.00 88.69 74 ASP A N 1
ATOM 524 C CA . ASP A 1 74 ? -5.946 1.560 -0.719 1.00 88.69 74 ASP A CA 1
ATOM 525 C C . ASP A 1 74 ? -6.806 0.504 -1.447 1.00 88.69 74 ASP A C 1
ATOM 527 O O . ASP A 1 74 ? -6.353 -0.131 -2.402 1.00 88.69 74 ASP A O 1
ATOM 531 N N . PRO A 1 75 ? -8.084 0.331 -1.060 1.00 77.50 75 PRO A N 1
ATOM 532 C CA . PRO A 1 75 ? -8.975 -0.653 -1.671 1.00 77.50 75 PRO A CA 1
ATOM 533 C C . PRO A 1 75 ? -9.464 -0.274 -3.068 1.00 77.50 75 PRO A C 1
ATOM 535 O O . PRO A 1 75 ? -10.158 -1.065 -3.704 1.00 77.50 75 PRO A O 1
ATOM 538 N N . THR A 1 76 ? -9.179 0.945 -3.516 1.00 76.06 76 THR A N 1
ATOM 539 C CA . THR A 1 76 ? -9.523 1.451 -4.845 1.00 76.06 76 THR A CA 1
ATOM 540 C C . THR A 1 76 ? -8.329 1.475 -5.789 1.00 76.06 76 THR A C 1
ATOM 542 O O . THR A 1 76 ? -8.503 1.772 -6.973 1.00 76.06 76 THR A O 1
ATOM 545 N N . ARG A 1 77 ? -7.133 1.113 -5.301 1.00 68.19 77 ARG A N 1
ATOM 546 C CA . ARG A 1 77 ? -5.937 0.979 -6.125 1.00 68.19 77 ARG A CA 1
ATOM 547 C C . ARG A 1 77 ? -6.084 -0.228 -7.044 1.00 68.19 77 ARG A C 1
ATOM 549 O O . ARG A 1 77 ? -5.773 -1.364 -6.705 1.00 68.19 77 ARG A O 1
ATOM 556 N N . GLU A 1 78 ? -6.575 0.043 -8.239 1.00 60.81 78 GLU A N 1
ATOM 557 C CA . GLU A 1 78 ? -6.580 -0.888 -9.354 1.00 60.81 78 GLU A CA 1
ATOM 558 C C . GLU A 1 78 ? -5.344 -0.647 -10.225 1.00 60.81 78 GLU A C 1
ATOM 560 O O . GLU A 1 78 ? -4.906 0.491 -10.420 1.00 60.81 78 GLU A O 1
ATOM 565 N N . PHE A 1 79 ? -4.776 -1.719 -10.780 1.00 58.72 79 PHE A N 1
ATOM 566 C CA . PHE A 1 79 ? -3.814 -1.576 -11.864 1.00 58.72 79 PHE A CA 1
ATOM 567 C C . PHE A 1 79 ? -4.509 -0.853 -13.023 1.00 58.72 79 PHE A C 1
ATOM 569 O O . PHE A 1 79 ? -5.320 -1.442 -13.740 1.00 58.72 79 PHE A O 1
ATOM 576 N N . ARG A 1 80 ? -4.191 0.430 -13.212 1.00 51.72 80 ARG A N 1
ATOM 577 C CA . ARG A 1 80 ? -4.521 1.153 -14.436 1.00 51.72 80 ARG A CA 1
ATOM 578 C C . ARG A 1 80 ? -3.292 1.186 -15.311 1.00 51.72 80 ARG A C 1
ATOM 580 O O . ARG A 1 80 ? -2.301 1.818 -14.938 1.00 51.72 80 ARG A O 1
ATOM 587 N N . PRO A 1 81 ? -3.321 0.529 -16.475 1.00 54.09 81 PRO A N 1
ATOM 588 C CA . PRO A 1 81 ? -2.253 0.749 -17.411 1.00 54.09 81 PRO A CA 1
ATOM 589 C C . PRO A 1 81 ? -2.336 2.200 -17.922 1.00 54.09 81 PRO A C 1
ATOM 591 O O . PRO A 1 81 ? -3.385 2.846 -17.849 1.00 54.09 81 PRO A O 1
ATOM 594 N N . LEU A 1 82 ? -1.199 2.736 -18.371 1.00 55.09 82 LEU A N 1
ATOM 595 C CA . LEU A 1 82 ? -1.125 4.098 -18.905 1.00 55.09 82 LEU A CA 1
ATOM 596 C C . LEU A 1 82 ? -2.178 4.297 -20.012 1.00 55.09 82 LEU A C 1
ATOM 598 O O . LEU A 1 82 ? -2.510 3.319 -20.681 1.00 55.09 82 LEU A O 1
ATOM 602 N N . PRO A 1 83 ? -2.672 5.528 -20.243 1.00 55.16 83 PRO A N 1
ATOM 603 C CA . PRO A 1 83 ? -3.754 5.804 -21.197 1.00 55.16 83 PRO A CA 1
ATOM 604 C C . PRO A 1 83 ? -3.550 5.200 -22.597 1.00 55.16 83 PRO A C 1
ATOM 606 O O . PRO A 1 83 ? -4.524 4.828 -23.245 1.00 55.16 83 PRO A O 1
ATOM 609 N N . ASP A 1 84 ? -2.291 5.030 -23.014 1.00 59.69 84 ASP A N 1
ATOM 610 C CA . ASP A 1 84 ? -1.903 4.465 -24.313 1.00 59.69 84 ASP A CA 1
ATOM 611 C C . ASP A 1 84 ? -1.358 3.022 -24.230 1.00 59.69 84 ASP A C 1
ATOM 613 O O . ASP A 1 84 ? -0.992 2.415 -25.235 1.00 59.69 84 ASP A O 1
ATOM 617 N N . GLY A 1 85 ? -1.283 2.448 -23.028 1.00 54.66 85 GLY A N 1
ATOM 618 C CA . GLY A 1 85 ? -0.911 1.059 -22.793 1.00 54.66 85 GLY A CA 1
ATOM 619 C C . GLY A 1 85 ? -2.160 0.218 -22.580 1.00 54.66 85 GLY A C 1
ATOM 620 O O . GLY A 1 85 ? -2.649 0.118 -21.466 1.00 54.66 85 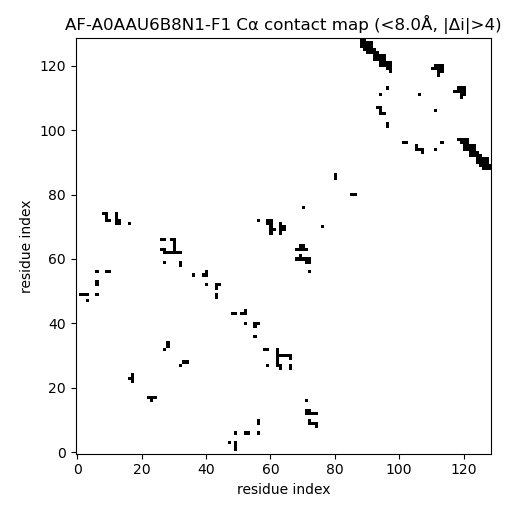GLY A O 1
ATOM 621 N N . GLY A 1 86 ? -2.692 -0.420 -23.617 1.00 55.81 86 GLY A N 1
ATOM 622 C CA . GLY A 1 86 ? -3.782 -1.381 -23.426 1.00 55.81 86 GLY A CA 1
ATOM 623 C C . GLY A 1 86 ? -3.363 -2.558 -22.521 1.00 55.81 86 GLY A C 1
ATOM 624 O O . GLY A 1 86 ? -2.174 -2.897 -22.459 1.00 55.81 86 GLY A O 1
ATOM 625 N N . PRO A 1 87 ? -4.305 -3.220 -21.822 1.00 51.25 87 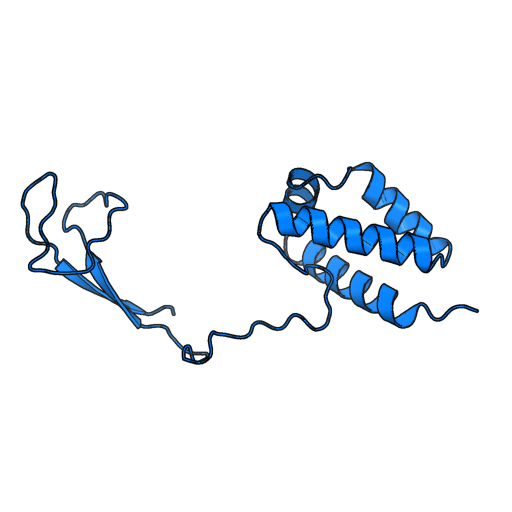PRO A N 1
ATOM 626 C CA . PRO A 1 87 ? -4.052 -4.536 -21.253 1.00 51.25 87 PRO A CA 1
ATOM 627 C C . PRO A 1 87 ? -3.834 -5.517 -22.410 1.00 51.25 87 PRO A C 1
ATOM 629 O O . PRO A 1 87 ? -4.750 -5.832 -23.167 1.00 51.25 87 PRO A O 1
ATOM 632 N N . GLY A 1 88 ? -2.593 -5.948 -22.591 1.00 58.72 88 GLY A N 1
ATOM 633 C CA . GLY A 1 88 ? -2.202 -6.808 -23.696 1.00 58.72 88 GLY A CA 1
ATOM 634 C C . GLY A 1 88 ? -0.692 -6.970 -23.750 1.00 58.72 88 GLY A C 1
ATOM 635 O O . GLY A 1 88 ? 0.047 -6.125 -23.245 1.00 58.72 88 GLY A O 1
ATOM 636 N N . VAL A 1 89 ? -0.262 -8.084 -24.342 1.00 56.44 89 VAL A N 1
ATOM 637 C CA . VAL A 1 89 ? 1.135 -8.401 -24.655 1.00 56.44 89 VAL A CA 1
ATOM 638 C C . VAL A 1 89 ? 1.834 -7.144 -25.175 1.00 56.44 89 VAL A C 1
ATOM 640 O O . VAL A 1 89 ? 1.480 -6.621 -26.231 1.00 56.44 89 VAL A O 1
ATOM 643 N N . ARG A 1 90 ? 2.795 -6.624 -24.408 1.00 61.16 90 ARG A N 1
ATOM 644 C CA . ARG A 1 90 ? 3.584 -5.459 -24.793 1.00 61.16 90 ARG A CA 1
ATOM 645 C C . ARG A 1 90 ? 4.746 -5.939 -25.632 1.00 61.16 90 ARG A C 1
ATOM 647 O O . ARG A 1 90 ? 5.641 -6.612 -25.127 1.00 61.16 90 ARG A O 1
ATOM 654 N N . THR A 1 91 ? 4.731 -5.566 -26.899 1.00 62.12 91 THR A N 1
ATOM 655 C CA . THR A 1 91 ? 5.893 -5.689 -27.766 1.00 62.12 91 THR A CA 1
ATOM 656 C C . THR A 1 91 ? 6.803 -4.490 -27.512 1.00 62.12 91 THR A C 1
ATOM 658 O O . THR A 1 91 ? 6.486 -3.367 -27.900 1.00 62.12 91 THR A O 1
ATOM 661 N N . VAL A 1 92 ? 7.925 -4.706 -26.828 1.00 70.38 92 VAL A N 1
ATOM 662 C CA . VAL A 1 92 ? 8.981 -3.701 -26.669 1.00 70.38 92 VAL A CA 1
ATOM 663 C C . VAL A 1 92 ? 10.012 -3.914 -27.767 1.00 70.38 92 VAL A C 1
ATOM 665 O O . VAL A 1 92 ? 10.669 -4.957 -27.822 1.00 70.38 92 VAL A O 1
ATOM 668 N N . THR A 1 93 ? 10.168 -2.920 -28.638 1.00 70.50 93 THR A N 1
ATOM 669 C CA . THR A 1 93 ? 11.21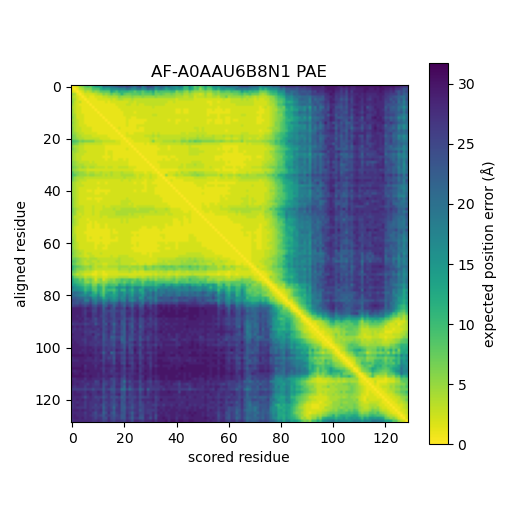6 -2.900 -29.663 1.00 70.50 93 THR A CA 1
ATOM 670 C C . THR A 1 93 ? 12.374 -2.014 -29.239 1.00 70.50 93 THR A C 1
ATOM 672 O O . THR A 1 93 ? 12.161 -0.930 -28.698 1.00 70.50 93 THR A O 1
ATOM 675 N N . GLY A 1 94 ? 13.599 -2.442 -29.525 1.00 76.56 94 GLY A N 1
ATOM 676 C CA . GLY A 1 94 ? 14.778 -1.627 -29.266 1.00 76.56 94 GLY A CA 1
ATOM 677 C C . GLY A 1 94 ? 16.068 -2.274 -29.742 1.00 76.56 94 GLY A C 1
ATOM 678 O O . GLY A 1 94 ? 16.089 -3.408 -30.223 1.00 76.56 94 GLY A O 1
ATOM 679 N N . TRP A 1 95 ? 17.164 -1.541 -29.591 1.00 81.06 95 TRP A N 1
ATOM 680 C CA . TRP A 1 95 ? 18.496 -2.010 -29.943 1.00 81.06 95 TRP A CA 1
ATOM 681 C C . TRP A 1 95 ? 19.148 -2.751 -28.779 1.00 81.06 95 TRP A C 1
ATOM 683 O O . TRP A 1 95 ? 19.130 -2.294 -27.637 1.00 81.06 95 TRP A O 1
ATOM 693 N N . ARG A 1 96 ? 19.756 -3.901 -29.069 1.00 77.12 96 ARG A N 1
ATOM 694 C CA . ARG A 1 96 ? 20.427 -4.749 -28.083 1.00 77.12 96 ARG A CA 1
ATOM 695 C C . ARG A 1 96 ? 21.884 -5.000 -28.463 1.00 77.12 96 ARG A C 1
ATOM 697 O O . ARG A 1 96 ? 22.206 -5.263 -29.619 1.00 77.12 96 ARG A O 1
ATOM 704 N N . CYS A 1 97 ? 22.750 -5.018 -27.449 1.00 83.00 97 CYS A N 1
ATOM 705 C CA . CYS A 1 97 ? 24.137 -5.467 -27.566 1.00 83.00 97 CYS A CA 1
ATOM 706 C C . CYS A 1 97 ? 24.234 -6.929 -28.068 1.00 83.00 97 CYS A C 1
ATOM 708 O O . CYS A 1 97 ? 23.607 -7.808 -27.460 1.00 83.00 97 CYS A O 1
ATOM 710 N N . PRO A 1 98 ? 25.020 -7.212 -29.130 1.00 75.75 98 PRO A N 1
ATOM 711 C CA . PRO A 1 98 ? 25.175 -8.560 -29.686 1.00 75.75 98 PRO A CA 1
ATOM 712 C C . PRO A 1 98 ? 26.061 -9.479 -28.826 1.00 75.75 98 PRO A C 1
ATOM 714 O O . PRO A 1 98 ? 26.119 -10.681 -29.075 1.00 75.75 98 PRO A O 1
ATOM 717 N N . GLN A 1 99 ? 26.744 -8.938 -27.813 1.00 81.56 99 GLN A N 1
ATOM 718 C CA . GLN A 1 99 ? 27.670 -9.695 -26.974 1.00 81.56 99 GLN A CA 1
ATOM 719 C C . GLN A 1 99 ? 26.940 -10.685 -26.036 1.00 81.56 99 GLN A C 1
ATOM 721 O O . GLN A 1 99 ? 25.810 -10.413 -25.605 1.00 81.56 99 GLN A O 1
ATOM 726 N N . PRO A 1 100 ? 27.574 -11.819 -25.664 1.00 74.88 100 PRO A N 1
ATOM 727 C CA . PRO A 1 100 ? 26.967 -12.836 -24.796 1.00 74.88 100 PRO A CA 1
ATOM 728 C C . PRO A 1 100 ? 26.544 -12.294 -23.424 1.00 74.88 100 PRO A C 1
ATOM 730 O O . PRO A 1 100 ? 25.499 -12.673 -22.894 1.00 74.88 100 PRO A O 1
ATOM 733 N N . HIS A 1 101 ? 27.328 -11.361 -22.877 1.00 73.56 101 HIS A N 1
ATOM 734 C CA . HIS A 1 101 ? 27.039 -10.668 -21.626 1.00 73.56 101 HIS A CA 1
ATOM 735 C C . HIS A 1 101 ? 26.557 -9.250 -21.926 1.00 73.56 101 HIS A C 1
ATOM 737 O O . HIS A 1 101 ? 27.303 -8.413 -22.433 1.00 73.56 101 HIS A O 1
ATOM 743 N N . ARG A 1 102 ? 25.283 -8.982 -21.628 1.00 65.56 102 ARG A N 1
ATOM 744 C CA . ARG A 1 102 ? 24.662 -7.684 -21.900 1.00 65.56 102 ARG A CA 1
ATOM 745 C C . ARG A 1 102 ? 25.160 -6.665 -20.878 1.00 65.56 102 ARG A C 1
ATOM 747 O O . ARG A 1 102 ? 24.939 -6.844 -19.684 1.00 65.56 102 ARG A O 1
ATOM 754 N N . CYS A 1 103 ? 25.776 -5.579 -21.332 1.00 69.06 103 CYS A N 1
ATOM 755 C CA . CYS A 1 103 ? 25.900 -4.386 -20.503 1.00 69.06 103 CYS A CA 1
ATOM 756 C C . CYS A 1 103 ? 24.526 -3.696 -20.485 1.00 69.06 103 CYS A C 1
ATOM 758 O O . CYS A 1 103 ? 23.870 -3.627 -21.521 1.00 69.06 103 CYS A O 1
ATOM 760 N N . GLY A 1 104 ? 24.042 -3.242 -19.327 1.00 62.25 104 GLY A N 1
ATOM 761 C CA . GLY A 1 104 ? 22.685 -2.688 -19.147 1.00 62.25 104 GLY A CA 1
ATOM 762 C C . GLY A 1 104 ? 22.423 -1.340 -19.838 1.00 62.25 104 GLY A C 1
ATOM 763 O O . GLY A 1 104 ? 21.648 -0.537 -19.335 1.00 62.25 104 GLY A O 1
ATOM 764 N N . ARG A 1 105 ? 23.106 -1.054 -20.949 1.00 65.38 105 ARG A N 1
ATOM 765 C CA . ARG A 1 105 ? 23.065 0.214 -21.671 1.00 65.38 105 ARG A CA 1
ATOM 766 C C . ARG A 1 105 ? 22.051 0.142 -22.813 1.00 65.38 105 ARG A C 1
ATOM 768 O O . ARG A 1 105 ? 22.017 -0.843 -23.549 1.00 65.38 105 ARG A O 1
ATOM 775 N N . VAL A 1 106 ? 21.258 1.200 -22.958 1.00 60.41 106 VAL A N 1
ATOM 776 C CA . VAL A 1 106 ? 20.239 1.359 -24.003 1.00 60.41 106 VAL A CA 1
ATOM 777 C C . VAL A 1 106 ? 20.537 2.642 -24.775 1.00 60.41 106 VAL A C 1
ATOM 779 O O . VAL A 1 106 ? 20.770 3.682 -24.164 1.00 60.41 106 VAL A O 1
ATOM 782 N N . GLU A 1 107 ? 20.541 2.560 -26.105 1.00 60.78 107 GLU A N 1
ATOM 783 C CA . GLU A 1 107 ? 20.718 3.693 -27.021 1.00 60.78 107 GLU A CA 1
ATOM 784 C C . GLU A 1 107 ? 19.423 3.829 -27.843 1.00 60.78 107 GLU A C 1
ATOM 786 O O . GLU A 1 107 ? 18.976 2.848 -28.445 1.00 60.78 107 GLU A O 1
ATOM 791 N N . LEU A 1 108 ? 18.779 5.002 -27.814 1.00 57.78 108 LEU A N 1
ATOM 792 C CA . LEU A 1 108 ? 17.420 5.194 -28.350 1.00 57.78 108 LEU A CA 1
ATOM 793 C C . LEU A 1 108 ? 17.378 5.820 -29.757 1.00 57.78 108 LEU A C 1
ATOM 795 O O . LEU A 1 108 ? 16.332 5.760 -30.397 1.00 57.78 108 LEU A O 1
ATOM 799 N N . GL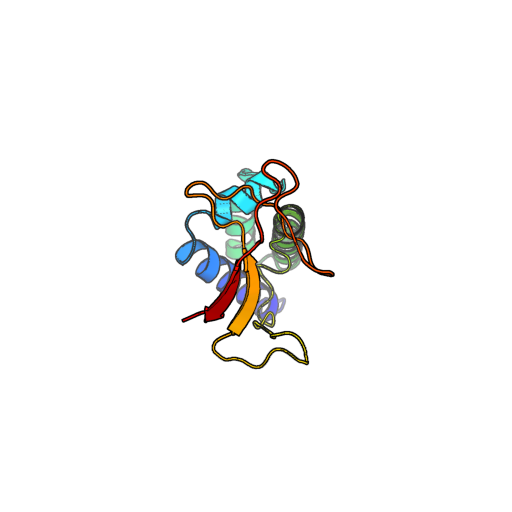U A 1 109 ? 18.487 6.366 -30.272 1.00 58.44 109 GLU A N 1
ATOM 800 C CA . GLU A 1 109 ? 18.531 7.057 -31.572 1.00 58.44 109 GLU A CA 1
ATOM 801 C C . GLU A 1 109 ? 19.843 6.793 -32.343 1.00 58.44 109 GLU A C 1
ATOM 803 O O . GLU A 1 109 ? 20.896 6.577 -31.745 1.00 58.44 109 GLU A O 1
ATOM 808 N N . GLY A 1 110 ? 19.784 6.831 -33.684 1.00 65.00 110 GLY A N 1
ATOM 809 C CA . GLY A 1 110 ? 20.940 6.698 -34.590 1.00 65.00 110 GLY A CA 1
ATOM 810 C C . GLY A 1 110 ? 21.174 5.294 -35.171 1.00 65.00 110 GLY A C 1
ATOM 811 O O . GLY A 1 110 ? 20.299 4.435 -35.108 1.00 65.00 110 GLY A O 1
ATOM 812 N N . SER A 1 111 ? 22.358 5.081 -35.767 1.00 66.75 111 SER A N 1
ATOM 813 C CA . SER A 1 111 ? 22.902 3.767 -36.165 1.00 66.75 111 SER A CA 1
ATOM 814 C C . SER A 1 111 ? 23.668 3.199 -34.971 1.00 66.75 111 SER A C 1
ATOM 816 O O . SER A 1 111 ? 24.860 3.490 -34.829 1.00 66.75 111 SER A O 1
ATOM 818 N N . PRO A 1 112 ? 23.022 2.485 -34.042 1.00 76.81 112 PRO A N 1
ATOM 819 C CA . PRO A 1 112 ? 23.579 2.380 -32.716 1.00 76.81 112 PRO A CA 1
ATOM 820 C C . PRO A 1 112 ? 24.678 1.325 -32.709 1.00 76.81 112 PRO A C 1
ATOM 822 O O . PRO A 1 112 ? 24.534 0.218 -33.238 1.00 76.81 112 PRO A O 1
ATOM 825 N N . GLN A 1 113 ? 25.802 1.708 -32.119 1.00 80.62 113 GLN A N 1
ATOM 826 C CA . GLN A 1 113 ? 26.995 0.888 -31.980 1.00 80.62 113 GLN A CA 1
ATOM 827 C C . GLN A 1 113 ? 27.295 0.699 -30.497 1.00 80.62 113 GLN A C 1
ATOM 829 O O . GLN A 1 113 ? 27.021 1.567 -29.669 1.00 80.62 113 GLN A O 1
ATOM 834 N N . CYS A 1 114 ? 27.882 -0.438 -30.141 1.00 78.38 114 CYS A N 1
ATOM 835 C CA . CYS A 1 114 ? 28.395 -0.643 -28.800 1.00 78.38 114 CYS A CA 1
ATOM 836 C C . CYS A 1 114 ? 29.524 0.361 -28.538 1.00 78.38 114 CYS A C 1
ATOM 838 O O . CYS A 1 114 ? 30.559 0.308 -29.191 1.00 78.38 114 CYS A O 1
ATOM 840 N N . ALA A 1 115 ? 29.373 1.229 -27.536 1.00 73.44 115 ALA A N 1
ATOM 841 C CA . ALA A 1 115 ? 30.403 2.212 -27.185 1.00 73.44 115 ALA A CA 1
ATOM 842 C C . ALA A 1 115 ? 31.753 1.591 -26.757 1.00 73.44 115 ALA A C 1
ATOM 844 O O . ALA A 1 115 ? 32.752 2.298 -26.689 1.00 73.44 115 ALA A O 1
ATOM 845 N N . VAL A 1 116 ? 31.779 0.290 -26.438 1.00 76.25 116 VAL A N 1
ATOM 846 C CA . VAL A 1 116 ? 32.987 -0.426 -25.999 1.00 76.25 116 VAL A CA 1
ATOM 847 C C . VAL A 1 116 ? 33.677 -1.141 -27.161 1.00 76.25 116 VAL A C 1
ATOM 849 O O . VAL A 1 116 ? 34.892 -1.042 -27.290 1.00 76.25 116 VAL A O 1
ATOM 852 N N . THR A 1 117 ? 32.928 -1.866 -27.998 1.00 79.81 117 THR A N 1
ATOM 853 C CA . THR A 1 117 ? 33.502 -2.689 -29.081 1.00 79.81 117 THR A CA 1
ATOM 854 C C . THR A 1 117 ? 33.365 -2.065 -30.470 1.00 79.81 117 THR A C 1
ATOM 856 O O . THR A 1 117 ? 34.038 -2.503 -31.395 1.00 79.81 117 THR A O 1
ATOM 859 N N . GLY A 1 118 ? 32.507 -1.057 -30.639 1.00 79.00 118 GLY A N 1
ATOM 860 C CA . GLY A 1 118 ? 32.134 -0.499 -31.943 1.00 79.00 118 GLY A CA 1
ATOM 861 C C . GLY A 1 118 ? 31.170 -1.377 -32.751 1.00 79.00 118 GLY A C 1
ATOM 862 O O . GLY A 1 118 ? 30.755 -0.975 -33.837 1.00 79.00 118 GLY A O 1
ATOM 863 N N . ASP A 1 119 ? 30.786 -2.553 -32.240 1.00 83.62 119 ASP A N 1
ATOM 864 C CA . ASP A 1 119 ? 29.898 -3.476 -32.954 1.00 83.62 119 ASP A CA 1
ATOM 865 C C . ASP A 1 119 ? 28.511 -2.867 -33.163 1.00 83.62 119 ASP A C 1
ATOM 867 O O . ASP A 1 119 ? 27.958 -2.230 -32.263 1.00 83.62 119 ASP A O 1
ATOM 871 N N . ALA A 1 120 ? 27.905 -3.129 -34.321 1.00 83.50 120 ALA A N 1
ATOM 872 C CA . ALA A 1 120 ? 26.523 -2.744 -34.577 1.00 83.50 120 ALA A CA 1
ATOM 873 C C . ALA A 1 120 ? 25.571 -3.439 -33.587 1.00 83.50 120 ALA A C 1
ATOM 875 O O . ALA A 1 120 ? 25.657 -4.652 -33.366 1.00 83.50 120 ALA A O 1
ATOM 876 N N . LEU A 1 121 ? 24.645 -2.679 -32.999 1.00 83.38 121 LEU A N 1
ATOM 877 C CA . LEU A 1 121 ? 23.586 -3.256 -32.176 1.00 83.38 121 LEU A CA 1
ATOM 878 C C . LEU A 1 121 ? 22.566 -3.991 -33.058 1.00 83.38 121 LEU A C 1
ATOM 880 O O . LEU A 1 121 ? 22.326 -3.629 -34.209 1.00 83.38 121 LEU A O 1
ATOM 884 N N . ALA A 1 122 ? 21.930 -5.018 -32.497 1.00 82.00 122 ALA A N 1
ATOM 885 C CA . ALA A 1 122 ? 20.874 -5.768 -33.166 1.00 82.00 122 ALA A CA 1
ATOM 886 C C . ALA A 1 122 ? 19.498 -5.215 -32.776 1.00 82.00 122 ALA A C 1
ATOM 888 O O . ALA A 1 122 ? 19.212 -5.060 -31.587 1.00 82.00 122 ALA A O 1
ATOM 889 N N . TRP A 1 123 ? 18.637 -4.944 -33.760 1.00 82.44 123 TRP A N 1
ATOM 890 C CA . TRP A 1 123 ? 17.234 -4.614 -33.500 1.00 82.44 123 TRP A CA 1
ATOM 891 C C . TRP A 1 123 ? 16.511 -5.858 -32.993 1.00 82.44 123 TRP A C 1
ATOM 893 O O . TRP A 1 123 ? 16.585 -6.920 -33.616 1.00 82.44 123 TRP A O 1
ATOM 903 N N . ILE A 1 124 ? 15.817 -5.740 -31.867 1.00 81.62 124 ILE A N 1
ATOM 904 C CA . ILE A 1 124 ? 15.029 -6.826 -31.293 1.00 81.62 124 ILE A CA 1
ATOM 905 C C . ILE A 1 124 ? 13.615 -6.362 -30.969 1.00 81.62 124 ILE A C 1
ATOM 907 O O . ILE A 1 124 ? 13.359 -5.182 -30.741 1.00 81.62 124 ILE A O 1
ATOM 911 N N . SER A 1 125 ? 12.715 -7.336 -30.909 1.00 76.75 125 SER A N 1
ATOM 912 C CA . SER A 1 125 ? 11.335 -7.184 -30.470 1.00 76.75 125 SER A CA 1
ATOM 913 C C . SER A 1 125 ? 11.077 -8.232 -29.394 1.00 76.75 125 SER A C 1
ATOM 915 O O . SER A 1 125 ? 11.351 -9.412 -29.620 1.00 76.75 125 SER A O 1
ATOM 917 N N . VAL A 1 126 ? 10.624 -7.810 -28.215 1.00 76.00 126 VAL A N 1
ATOM 918 C CA . VAL A 1 126 ? 10.318 -8.703 -27.091 1.00 76.00 126 VAL A CA 1
ATOM 919 C C . VAL A 1 126 ? 8.863 -8.527 -26.711 1.00 76.00 126 VAL A C 1
ATOM 921 O O . VAL A 1 126 ? 8.443 -7.425 -26.379 1.00 76.00 126 VAL A O 1
ATOM 924 N N . ASP A 1 127 ? 8.121 -9.624 -26.724 1.00 76.25 127 ASP A N 1
ATOM 925 C CA . ASP A 1 127 ? 6.736 -9.668 -26.280 1.00 76.25 127 ASP A CA 1
ATOM 926 C C . ASP A 1 127 ? 6.674 -10.054 -24.801 1.00 76.25 127 ASP A C 1
ATOM 928 O O . ASP A 1 127 ? 7.237 -11.077 -24.402 1.00 76.25 127 ASP A O 1
ATOM 932 N N . SER A 1 128 ? 5.970 -9.268 -23.984 1.00 64.44 128 SER A N 1
ATOM 933 C CA . SER A 1 128 ? 5.621 -9.667 -22.619 1.00 64.44 128 SER A CA 1
ATOM 934 C C . SER A 1 128 ? 4.492 -10.708 -22.674 1.00 64.44 128 SER A C 1
ATOM 936 O O . SER A 1 128 ? 3.313 -10.348 -22.694 1.00 64.44 128 SER A O 1
ATOM 938 N N . ARG A 1 129 ? 4.847 -11.989 -22.798 1.00 56.50 129 ARG A N 1
ATOM 939 C CA . ARG A 1 129 ? 3.911 -13.104 -22.587 1.00 56.50 129 ARG A CA 1
ATOM 940 C C . ARG A 1 129 ? 3.777 -13.431 -21.111 1.00 56.50 129 ARG A C 1
ATOM 942 O O . ARG A 1 129 ? 4.806 -13.325 -20.409 1.00 56.50 129 ARG A O 1
#

Solvent-accessible surface area (backbone atoms only — not comparable to full-atom values): 7779 Å² total; per-residue (Å²): 129,86,87,47,66,72,56,55,47,24,50,51,39,36,52,53,47,50,72,75,32,85,57,53,61,58,45,25,40,72,32,64,34,54,84,65,51,59,57,53,45,55,48,22,61,75,68,69,36,60,65,62,38,43,54,50,51,50,46,44,26,53,10,16,36,72,69,74,42,63,51,59,37,45,79,80,72,64,95,70,65,56,99,87,44,70,97,63,72,47,69,51,70,49,53,37,71,77,54,96,72,72,70,98,72,78,68,94,73,83,89,51,49,38,93,87,79,63,47,69,41,41,82,47,75,46,68,53,122

Foldseek 3Di:
DDDQVVLVQLVVLLVVVVVVDVCLVVQLVVLPLPPCLVVQLVVCVVVVPRVSSVVSSVSSQNSNVSSVNHPSSPNPDDDDDDPPDDPAWDWDKAWFDPDPDGDPDGDHDDQDADPVPRHGTDIDIDTPD

Mean predicted aligned error: 13.99 Å

pLDDT: mean 82.61, std 14.01, range [51.25, 97.69]

Secondary structure (DSSP, 8-state):
----HHHHHHHHHHHHHHHH-TTHHHHHHHTT--TTHHHHHHHHHHHT-HHHHHHHHHHHHHHHHHTT-TTTT-TT------TT--SS--EEEEEE--SSS--S----SSS-B-TTT-PBPEEEEEE--

Sequence (129 aa):
MPDLTPQLRRVGVLCAGLESDPGLRAEIESGGFPGRGWAELADAIRAGAPRELAALLDAIDEAAGETGLDGVTDPTREFRPLPDGGPGVRTVTGWRCPQPHRCGRVELEGSPQCAVTGDALAWISVDSR

Radius of gyration: 22.34 Å; Cα contacts (8 Å, |Δi|>4): 132; chains: 1; bounding box: 54×20×57 Å